Protein AF-A0A2N0QLG0-F1 (afdb_monomer_lite)

Secondary structure (DSSP, 8-state):
-HHHHHHHHT-HHHHHHHHHHHTTPPPPHHHHHHHHHHHHTSGGGTT----SS---SHHHHHHHHHHHHHTT------------HHHHHHHHHHEEE-TTT--EEE--

pLDDT: mean 93.27, std 3.87, range [67.25, 97.44]

Foldseek 3Di:
DLLVVCLVVVPPLSVQQCVQVVVVHDDDLVSVLVSVLVVCPDPVCPVHDDDDCPPPDPVRVVSVQVSQVVVVHDDPDDDDDDDDPVVVVQQVVQWDADPPPRDIDGPD

Organism: NCBI:txid588596

InterPro domains:
  IPR000850 Adenylate kinase/UMP-CMP kinase [MF_00235] (1-108)
  IPR000850 Adenylate kinase/UMP-CMP kinase [PTHR23359] (1-95)
  IPR000850 Adenylate kinase/UMP-CMP kinase [cd01428] (1-107)
  IPR027417 P-loop containing nucleoside triphosphate hydrolase [G3DSA:3.40.50.300] (1-108)
  IPR027417 P-loop containing nucleoside triphosphate hydrolase [SSF52540] (1-108)
  IPR033690 Adenylate kinase, conserved site [PS00113] (49-60)

Sequence (108 aa):
DMFRAAIKEGTELGLKAKSFMDQGALVPDEVTIGIVRERLSQQDCEKGFLLDGFPRTVPQAEALDKILSDMDRKIDHTINIQVDKEELVARLSGRRICKVCGASYHLV

Structure (mmCIF, N/CA/C/O backbone):
data_AF-A0A2N0QLG0-F1
#
_entry.id   AF-A0A2N0QLG0-F1
#
loop_
_atom_site.group_PDB
_atom_site.id
_atom_site.type_symbol
_atom_site.label_atom_id
_atom_site.label_alt_id
_atom_site.label_comp_id
_atom_site.label_asym_id
_atom_site.label_entity_id
_atom_site.label_seq_id
_atom_site.pdbx_PDB_ins_code
_atom_site.Cartn_x
_atom_site.Cartn_y
_atom_site.Cartn_z
_atom_site.occupancy
_atom_site.B_iso_or_equiv
_atom_site.auth_seq_id
_atom_site.auth_comp_id
_atom_site.auth_asym_id
_atom_site.auth_atom_id
_atom_site.pdbx_PDB_model_num
ATOM 1 N N . ASP A 1 1 ? -4.056 7.050 -6.089 1.00 77.62 1 ASP A N 1
ATOM 2 C CA . ASP A 1 1 ? -3.798 6.145 -4.951 1.00 77.62 1 ASP A CA 1
ATOM 3 C C . ASP A 1 1 ? -4.172 6.864 -3.655 1.00 77.62 1 ASP A C 1
ATOM 5 O O . ASP A 1 1 ? -4.482 8.054 -3.702 1.00 77.62 1 ASP A O 1
ATOM 9 N N . MET A 1 2 ? -4.194 6.139 -2.534 1.00 86.31 2 MET A N 1
ATOM 10 C CA . MET A 1 2 ? -4.579 6.673 -1.219 1.00 86.31 2 MET A CA 1
ATOM 11 C C . MET A 1 2 ? -3.699 7.844 -0.758 1.00 86.31 2 MET A C 1
ATOM 13 O O . MET A 1 2 ? -4.214 8.798 -0.186 1.00 86.31 2 MET A O 1
ATOM 17 N N . PHE A 1 3 ? -2.402 7.827 -1.085 1.00 86.31 3 PHE A N 1
ATOM 18 C CA . PHE A 1 3 ? -1.481 8.908 -0.737 1.00 86.31 3 PHE A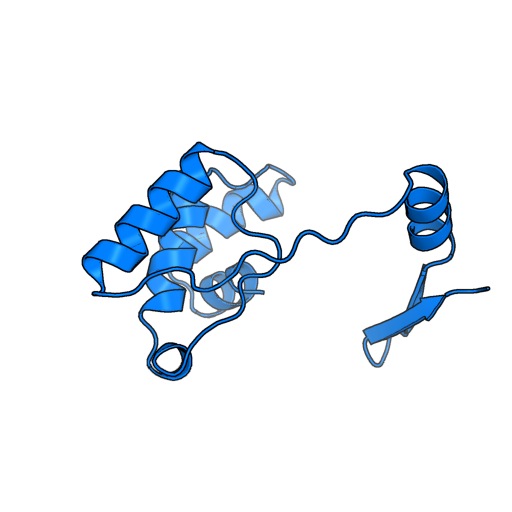 CA 1
ATOM 19 C C . PHE A 1 3 ? -1.869 10.203 -1.440 1.00 86.31 3 PHE A C 1
ATOM 21 O O . PHE A 1 3 ? -2.022 11.236 -0.799 1.00 86.31 3 PHE A O 1
ATOM 28 N N . ARG A 1 4 ? -2.099 10.158 -2.757 1.00 87.06 4 ARG A N 1
ATOM 29 C CA . ARG A 1 4 ? -2.515 11.345 -3.522 1.00 87.06 4 ARG A CA 1
ATOM 30 C C . ARG A 1 4 ? -3.859 11.905 -3.054 1.00 87.06 4 ARG A C 1
ATOM 32 O O . ARG A 1 4 ? -4.031 13.119 -3.098 1.00 87.06 4 ARG A O 1
ATOM 39 N N . ALA A 1 5 ? -4.790 11.050 -2.626 1.00 89.00 5 ALA A N 1
ATOM 40 C CA . ALA A 1 5 ? -6.065 11.488 -2.058 1.00 89.00 5 ALA A CA 1
ATOM 41 C C . ALA A 1 5 ? -5.857 12.216 -0.719 1.00 89.00 5 ALA A C 1
ATOM 43 O O . ALA A 1 5 ? -6.231 13.380 -0.615 1.00 89.00 5 ALA A O 1
ATOM 44 N N . ALA A 1 6 ? -5.140 11.600 0.228 1.00 89.88 6 ALA A N 1
ATOM 45 C CA . ALA A 1 6 ? -4.812 12.203 1.524 1.00 89.88 6 ALA A CA 1
ATOM 46 C C . ALA A 1 6 ? -4.046 13.534 1.381 1.00 89.88 6 ALA A C 1
ATOM 48 O O . ALA A 1 6 ? -4.328 14.508 2.077 1.00 89.88 6 ALA A O 1
ATOM 49 N N . ILE A 1 7 ? -3.114 13.613 0.422 1.00 91.31 7 ILE A N 1
ATOM 50 C CA . ILE A 1 7 ? -2.387 14.848 0.087 1.00 91.31 7 ILE A CA 1
ATOM 51 C C . ILE A 1 7 ? -3.335 15.93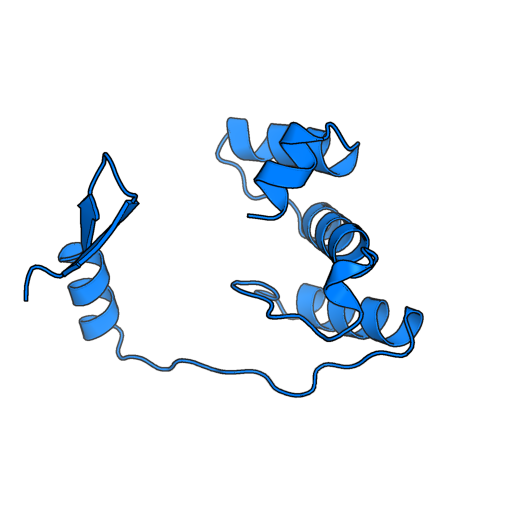1 -0.435 1.00 91.31 7 ILE A C 1
ATOM 53 O O . ILE A 1 7 ? -3.205 17.094 -0.059 1.00 91.31 7 ILE A O 1
ATOM 57 N N . LYS A 1 8 ? -4.269 15.569 -1.321 1.00 9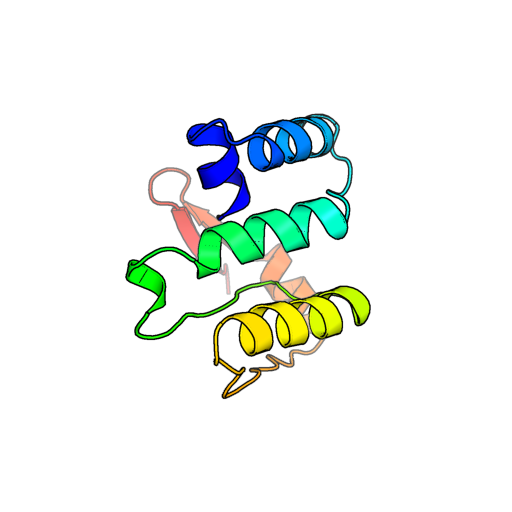1.44 8 LYS A N 1
ATOM 58 C CA . LYS A 1 8 ? -5.233 16.506 -1.911 1.00 91.44 8 LYS A CA 1
ATOM 59 C C . LYS A 1 8 ? -6.237 17.018 -0.875 1.00 91.44 8 LYS A C 1
ATOM 61 O O . LYS A 1 8 ? -6.627 18.178 -0.942 1.00 91.44 8 LYS A O 1
ATOM 66 N N . GLU A 1 9 ? -6.642 16.159 0.052 1.00 90.81 9 GLU A N 1
ATOM 67 C CA . GLU A 1 9 ? -7.536 16.486 1.169 1.00 90.81 9 GLU A CA 1
ATOM 68 C C . GLU A 1 9 ? -6.824 17.269 2.281 1.00 90.81 9 GLU A C 1
ATOM 70 O O . GLU A 1 9 ? -7.481 17.885 3.114 1.00 90.81 9 GLU A O 1
ATOM 75 N N . GLY A 1 10 ? -5.488 17.299 2.267 1.00 91.19 10 GLY A N 1
ATOM 76 C CA . GLY A 1 10 ? -4.688 18.053 3.227 1.00 91.19 10 GLY A CA 1
ATOM 77 C C . GLY A 1 10 ? -4.692 17.442 4.627 1.00 91.19 10 GLY A C 1
ATOM 78 O O . GLY A 1 10 ? -4.533 18.178 5.599 1.00 91.19 10 GLY A O 1
ATOM 79 N N . THR A 1 11 ? -4.875 16.121 4.745 1.00 92.25 11 THR A N 1
ATOM 80 C CA . THR A 1 11 ? -4.811 15.446 6.050 1.00 92.25 11 THR A CA 1
ATOM 81 C C . THR A 1 11 ? -3.401 15.541 6.628 1.00 92.25 11 THR A C 1
ATOM 83 O O . THR A 1 11 ? -2.419 15.645 5.888 1.00 92.25 11 THR A O 1
ATOM 86 N N . GLU A 1 12 ? -3.270 15.494 7.954 1.00 93.50 12 GLU A N 1
ATOM 87 C CA . GLU A 1 12 ? -1.966 15.590 8.622 1.00 93.50 12 GLU A CA 1
ATOM 88 C C . GLU A 1 12 ? -0.993 14.510 8.118 1.00 93.50 12 GLU A C 1
ATOM 90 O O . GLU A 1 12 ? 0.148 14.802 7.743 1.00 93.50 12 GLU A O 1
ATOM 95 N N . LEU A 1 13 ? -1.477 13.269 8.003 1.00 93.44 13 LEU A N 1
ATOM 96 C CA . LEU A 1 13 ? -0.710 12.157 7.445 1.00 93.44 13 LEU A CA 1
ATOM 97 C C . LEU A 1 13 ? -0.412 12.339 5.954 1.00 93.44 13 LEU A C 1
ATOM 99 O O . LEU A 1 13 ? 0.695 12.025 5.515 1.00 93.44 13 LEU A O 1
ATOM 103 N N . GLY A 1 14 ? -1.354 12.886 5.182 1.00 93.44 14 GLY A N 1
ATOM 104 C CA . GLY A 1 14 ? -1.152 13.228 3.777 1.00 93.44 14 GLY A CA 1
ATOM 105 C C . GLY A 1 14 ? -0.027 14.246 3.591 1.00 93.44 14 GLY A C 1
ATOM 106 O O . GLY A 1 14 ? 0.880 14.029 2.788 1.00 93.44 14 GLY A O 1
ATOM 107 N N . LEU A 1 15 ? -0.022 15.324 4.375 1.00 94.31 15 LEU A N 1
ATOM 108 C CA . LEU A 1 15 ? 1.033 16.342 4.352 1.00 94.31 15 LEU A CA 1
ATOM 109 C C . LEU A 1 15 ? 2.388 15.771 4.784 1.00 94.31 15 LEU A C 1
ATOM 111 O O . LEU A 1 15 ? 3.406 16.052 4.143 1.00 94.31 15 LEU A O 1
ATOM 115 N N . LYS A 1 16 ? 2.410 14.915 5.814 1.00 94.31 16 LYS A N 1
ATOM 116 C CA . LYS A 1 16 ? 3.628 14.213 6.238 1.00 94.31 16 LYS A CA 1
ATOM 117 C C . LYS A 1 16 ? 4.155 13.323 5.112 1.00 94.31 16 LYS A C 1
ATOM 119 O O . LYS A 1 16 ? 5.325 13.436 4.756 1.00 94.31 16 LYS A O 1
ATOM 124 N N . ALA A 1 17 ? 3.304 12.511 4.486 1.00 93.06 17 ALA A N 1
ATOM 125 C CA . ALA A 1 17 ? 3.686 11.663 3.357 1.00 93.06 17 ALA A CA 1
ATOM 126 C C . ALA A 1 17 ? 4.206 12.473 2.162 1.00 93.06 17 ALA A C 1
ATOM 128 O O . ALA A 1 17 ? 5.233 12.111 1.585 1.00 93.06 17 ALA A O 1
ATOM 129 N N . LYS A 1 18 ? 3.557 13.601 1.836 1.00 93.56 18 LYS A N 1
ATOM 130 C CA . LYS A 1 18 ? 3.997 14.517 0.774 1.00 93.56 18 LYS A CA 1
ATOM 131 C C . LYS A 1 18 ? 5.454 14.932 0.957 1.00 93.56 18 LYS A C 1
ATOM 133 O O . LYS A 1 18 ? 6.216 14.895 -0.001 1.00 93.56 18 LYS A O 1
ATOM 138 N N . SER A 1 19 ? 5.849 15.270 2.187 1.00 94.25 19 SER A N 1
ATOM 139 C CA . SER A 1 19 ? 7.209 15.739 2.467 1.00 94.25 19 SER A CA 1
ATOM 140 C C . SER A 1 19 ? 8.286 14.709 2.104 1.00 94.25 19 SER A C 1
ATOM 142 O O . SER A 1 19 ? 9.321 15.096 1.567 1.00 94.25 19 SER A O 1
ATOM 144 N N . PHE A 1 20 ? 8.034 13.412 2.317 1.00 92.88 20 PHE A N 1
ATOM 145 C CA . PHE A 1 20 ? 8.942 12.334 1.910 1.00 92.88 20 PHE A CA 1
ATOM 146 C C . PHE A 1 20 ? 8.902 12.099 0.397 1.00 92.88 20 PHE A C 1
ATOM 148 O O . PHE A 1 20 ? 9.949 11.973 -0.237 1.00 92.88 20 PHE A O 1
ATOM 155 N N . MET A 1 21 ? 7.702 12.084 -0.191 1.00 89.62 21 MET A N 1
ATOM 156 C CA . MET A 1 21 ? 7.515 11.834 -1.623 1.00 89.62 21 MET A CA 1
ATOM 157 C C . MET A 1 21 ? 8.176 12.905 -2.496 1.00 89.62 21 MET A C 1
ATOM 159 O O . MET A 1 21 ? 8.844 12.561 -3.470 1.00 89.62 21 MET A O 1
ATOM 163 N N . ASP A 1 22 ? 8.041 14.180 -2.129 1.00 91.81 22 ASP A N 1
ATOM 164 C CA . ASP A 1 22 ? 8.635 15.306 -2.861 1.00 91.81 22 ASP A CA 1
ATOM 165 C C . ASP A 1 22 ? 10.177 15.253 -2.839 1.00 91.81 22 ASP A C 1
ATOM 167 O O . ASP A 1 22 ? 10.832 15.741 -3.757 1.00 91.81 22 ASP A O 1
ATOM 171 N N . GLN A 1 23 ? 10.763 14.608 -1.823 1.00 93.88 23 GLN A N 1
ATOM 172 C CA . GLN A 1 23 ? 12.208 14.379 -1.691 1.00 93.88 23 GLN A CA 1
ATOM 173 C C . GLN A 1 23 ? 12.683 13.083 -2.373 1.00 93.88 23 GLN A C 1
ATOM 175 O O . GLN A 1 23 ? 13.870 12.763 -2.329 1.00 93.88 23 GLN A O 1
ATOM 180 N N . GLY A 1 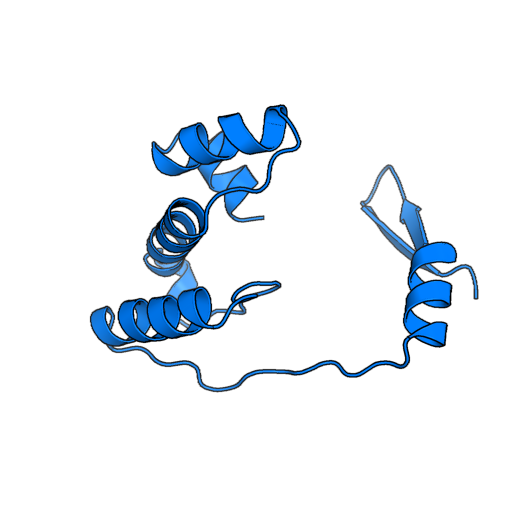24 ? 11.776 12.304 -2.973 1.00 89.00 24 GLY A N 1
ATOM 181 C CA . GLY A 1 24 ? 12.083 10.973 -3.505 1.00 89.00 24 GLY A CA 1
ATOM 182 C C . GLY A 1 24 ? 12.423 9.938 -2.424 1.00 89.00 24 GLY A C 1
ATOM 183 O O . GLY A 1 24 ? 12.965 8.879 -2.741 1.00 89.00 24 GLY A O 1
ATOM 184 N N . ALA A 1 25 ? 12.121 10.233 -1.158 1.00 89.44 25 ALA A N 1
ATOM 185 C CA . ALA A 1 25 ? 12.332 9.333 -0.036 1.00 89.44 25 ALA A CA 1
ATOM 186 C C . ALA A 1 25 ? 11.168 8.341 0.103 1.00 89.44 25 ALA A C 1
ATOM 188 O O . ALA A 1 25 ? 10.035 8.596 -0.313 1.00 89.44 25 ALA A O 1
ATOM 189 N N . LEU A 1 26 ? 11.447 7.197 0.728 1.00 84.62 26 LEU A N 1
ATOM 190 C CA . LEU A 1 26 ? 10.408 6.241 1.091 1.00 84.62 26 LEU A CA 1
ATOM 191 C C . LEU A 1 26 ? 9.558 6.811 2.227 1.00 84.62 26 LEU A C 1
ATOM 193 O O . LEU A 1 26 ? 10.085 7.321 3.216 1.00 84.62 26 LEU A O 1
ATOM 197 N N . VAL A 1 27 ? 8.238 6.701 2.086 1.00 90.44 27 VAL A N 1
ATOM 198 C CA . VAL A 1 27 ? 7.312 7.067 3.158 1.00 90.44 27 VAL A CA 1
ATOM 199 C C . VAL A 1 27 ? 7.438 6.028 4.281 1.00 90.44 27 VAL A C 1
ATOM 201 O O . VAL A 1 27 ? 7.343 4.834 3.988 1.00 90.44 27 VAL A O 1
ATOM 204 N N . PRO A 1 28 ? 7.643 6.439 5.546 1.00 91.31 28 PRO A N 1
ATOM 205 C CA . PRO A 1 28 ? 7.762 5.501 6.658 1.00 91.31 28 PRO A CA 1
ATOM 206 C C . PRO A 1 28 ? 6.522 4.616 6.837 1.00 91.31 28 PRO A C 1
ATOM 208 O O . PRO A 1 28 ? 5.392 5.037 6.561 1.00 91.31 28 PRO A O 1
ATOM 211 N N . ASP A 1 29 ? 6.731 3.412 7.372 1.00 90.62 29 ASP A N 1
ATOM 212 C CA . ASP A 1 29 ? 5.662 2.438 7.626 1.00 90.62 29 ASP A CA 1
ATOM 213 C C . ASP A 1 29 ? 4.557 3.022 8.512 1.00 90.62 29 ASP A C 1
ATOM 215 O O . ASP A 1 29 ? 3.385 2.889 8.180 1.00 90.62 29 ASP A O 1
ATOM 219 N N . GLU A 1 30 ? 4.911 3.746 9.578 1.00 90.50 30 GLU A N 1
ATOM 220 C CA . GLU A 1 30 ? 3.945 4.395 10.480 1.00 90.50 30 GLU A CA 1
ATOM 221 C C . GLU A 1 30 ? 2.968 5.331 9.749 1.00 90.50 30 GLU A C 1
ATOM 223 O O . GLU A 1 30 ? 1.764 5.308 10.008 1.00 90.50 30 GLU A O 1
ATOM 228 N N . VAL A 1 31 ? 3.470 6.120 8.795 1.00 92.50 31 VAL A N 1
ATOM 229 C CA . VAL A 1 31 ? 2.658 7.061 8.015 1.00 92.50 31 VAL A CA 1
ATOM 230 C C . VAL A 1 31 ? 1.765 6.288 7.052 1.00 92.50 31 VAL A C 1
ATOM 232 O O . VAL A 1 31 ? 0.579 6.584 6.932 1.00 92.50 31 VAL A O 1
ATOM 235 N N . THR A 1 32 ? 2.317 5.261 6.404 1.00 92.62 32 THR A N 1
ATOM 236 C CA . THR A 1 32 ? 1.576 4.391 5.483 1.00 92.62 32 THR A CA 1
ATOM 237 C C . THR A 1 32 ? 0.431 3.668 6.195 1.00 92.62 32 THR A C 1
ATOM 239 O O . THR A 1 32 ? -0.703 3.700 5.725 1.00 92.62 32 THR A O 1
ATOM 242 N N . ILE A 1 33 ? 0.703 3.068 7.357 1.00 94.25 33 ILE A N 1
ATOM 243 C CA . ILE A 1 33 ? -0.278 2.363 8.193 1.00 94.25 33 ILE A CA 1
ATOM 244 C C . ILE A 1 33 ? -1.395 3.317 8.634 1.00 94.25 33 ILE A C 1
ATOM 246 O O . ILE A 1 33 ? -2.571 2.955 8.574 1.00 94.25 33 ILE A O 1
ATOM 250 N N . GLY A 1 34 ? -1.048 4.543 9.036 1.00 94.00 34 GLY A N 1
ATOM 251 C CA . GLY A 1 34 ? -2.030 5.563 9.403 1.00 94.00 34 GLY A CA 1
ATOM 252 C C . GLY A 1 34 ? -2.968 5.922 8.246 1.00 94.00 34 GLY A C 1
ATOM 253 O O . GLY A 1 34 ? -4.186 5.893 8.416 1.00 94.00 34 GLY A O 1
ATOM 254 N N . ILE A 1 35 ? -2.419 6.166 7.050 1.00 94.00 35 ILE A N 1
ATOM 255 C CA . ILE A 1 35 ? -3.212 6.480 5.847 1.00 94.00 35 ILE A CA 1
ATOM 256 C C . ILE A 1 35 ? -4.137 5.312 5.482 1.00 94.00 35 ILE A C 1
ATOM 258 O O . ILE A 1 35 ? -5.293 5.524 5.116 1.00 94.00 35 ILE A O 1
ATOM 262 N N . VAL A 1 36 ? -3.661 4.069 5.608 1.00 94.62 36 VAL A N 1
ATOM 263 C CA . VAL A 1 36 ? -4.487 2.875 5.377 1.00 94.62 36 VAL A CA 1
ATOM 264 C C . VAL A 1 36 ? -5.638 2.801 6.384 1.00 94.62 36 VAL A C 1
ATOM 266 O O . VAL A 1 36 ? -6.773 2.563 5.974 1.00 94.62 36 VAL A O 1
ATOM 269 N N . ARG A 1 37 ? -5.389 3.051 7.678 1.00 94.69 37 ARG A N 1
ATOM 270 C CA . ARG A 1 37 ? -6.442 3.076 8.711 1.00 94.69 37 ARG A CA 1
ATOM 271 C C . ARG A 1 37 ? -7.512 4.124 8.394 1.00 94.69 37 ARG A C 1
ATOM 273 O O . ARG A 1 37 ? -8.697 3.795 8.425 1.00 94.69 37 ARG A O 1
ATOM 280 N N . GLU A 1 38 ? -7.115 5.353 8.060 1.00 93.12 38 GLU A N 1
ATOM 281 C CA . GLU A 1 38 ? -8.050 6.416 7.654 1.00 93.12 38 GLU A CA 1
ATOM 282 C C . GLU A 1 38 ? -8.874 5.992 6.436 1.00 93.12 38 GLU A C 1
ATOM 284 O O . GLU A 1 38 ? -10.099 6.115 6.431 1.00 93.12 38 GLU A O 1
ATOM 289 N N . ARG A 1 39 ? -8.217 5.417 5.423 1.00 94.00 39 ARG A N 1
ATOM 290 C CA . ARG A 1 39 ? -8.881 4.988 4.192 1.00 94.00 39 ARG A CA 1
ATOM 291 C C . ARG A 1 39 ? -9.904 3.880 4.428 1.00 94.00 39 ARG A C 1
ATOM 293 O O . ARG A 1 39 ? -10.990 3.949 3.856 1.00 94.00 39 ARG A O 1
ATOM 300 N N . LEU A 1 40 ? -9.563 2.879 5.241 1.00 94.50 40 LEU A N 1
ATOM 301 C CA . LEU A 1 40 ? -10.433 1.741 5.564 1.00 94.50 40 LEU A CA 1
ATOM 302 C C . LEU A 1 40 ? -11.626 2.119 6.452 1.00 94.50 40 LEU A C 1
ATOM 304 O O . LEU A 1 40 ? -12.595 1.363 6.507 1.00 94.50 40 LEU A O 1
ATOM 308 N N . SER A 1 41 ? -11.565 3.280 7.110 1.00 92.94 41 SER A N 1
ATOM 309 C CA . SER A 1 41 ? -12.640 3.810 7.960 1.00 92.94 41 SER A CA 1
ATOM 310 C C . SER A 1 41 ? -13.737 4.537 7.168 1.00 92.94 41 SER A C 1
ATOM 312 O O . SER A 1 41 ? -14.733 4.964 7.748 1.00 92.94 41 SER A O 1
ATOM 314 N N . GLN A 1 42 ? -13.564 4.724 5.856 1.00 92.94 42 GLN A N 1
ATOM 315 C CA . GLN A 1 42 ? -14.554 5.388 5.007 1.00 92.94 42 GLN A CA 1
ATOM 316 C C . GLN A 1 42 ? -15.725 4.449 4.672 1.00 92.94 42 GLN A C 1
ATOM 318 O O . GLN A 1 42 ? -15.544 3.242 4.505 1.00 92.94 42 GLN A O 1
ATOM 323 N N . GLN A 1 43 ? -16.928 5.018 4.524 1.00 94.06 43 GLN A N 1
ATOM 324 C CA . GLN A 1 43 ? -18.174 4.265 4.292 1.00 94.06 43 GLN A CA 1
ATOM 325 C C . GLN A 1 43 ? -18.135 3.382 3.037 1.00 94.06 43 GLN A C 1
ATOM 327 O O . GLN A 1 43 ? -18.739 2.313 2.994 1.00 94.06 43 GLN A O 1
ATOM 332 N N . ASP A 1 44 ? -17.410 3.793 1.996 1.00 94.12 44 ASP A N 1
ATOM 333 C CA . ASP A 1 44 ? -17.307 3.018 0.759 1.00 94.12 44 ASP A CA 1
ATOM 334 C C . ASP A 1 44 ? -16.521 1.705 0.933 1.00 94.12 44 ASP A C 1
ATOM 336 O O . ASP A 1 44 ? -16.662 0.795 0.116 1.00 94.12 44 ASP A O 1
ATOM 340 N N . CYS A 1 45 ? -15.756 1.565 2.020 1.00 95.31 45 CYS A N 1
ATOM 341 C CA . CYS A 1 45 ? -15.068 0.333 2.384 1.00 95.31 45 CYS A CA 1
ATOM 342 C C . CYS A 1 45 ? -15.927 -0.641 3.200 1.00 95.31 45 CYS A C 1
ATOM 344 O O . CYS A 1 45 ? -15.445 -1.736 3.481 1.00 95.31 45 CYS A O 1
ATOM 346 N N . GLU A 1 46 ? -17.161 -0.313 3.593 1.00 92.31 46 GLU A N 1
ATOM 347 C CA . GLU A 1 46 ? -17.996 -1.193 4.435 1.00 92.31 46 GLU A CA 1
ATOM 348 C C . GLU A 1 46 ? -18.294 -2.541 3.769 1.00 92.31 46 GLU A C 1
ATOM 350 O O . GLU A 1 46 ? -18.236 -3.587 4.409 1.00 92.31 46 GLU A O 1
ATOM 355 N N . LYS A 1 47 ? -18.550 -2.534 2.455 1.00 93.88 47 LYS A N 1
ATOM 356 C CA . LYS A 1 47 ? -18.869 -3.752 1.688 1.00 93.88 47 LYS A CA 1
ATOM 357 C C . LYS A 1 47 ? -17.649 -4.616 1.365 1.00 93.88 47 LYS A C 1
ATOM 359 O O . LYS A 1 47 ? -17.809 -5.714 0.843 1.00 93.88 47 LYS A O 1
ATOM 364 N N . GLY A 1 48 ? -16.447 -4.111 1.627 1.00 94.81 48 GLY A N 1
ATOM 365 C CA . GLY A 1 48 ? -15.189 -4.761 1.282 1.00 94.81 48 GLY A CA 1
ATOM 366 C C . GLY A 1 48 ? -14.184 -3.787 0.681 1.00 94.81 48 GLY A C 1
ATOM 367 O O . GLY A 1 48 ? -14.471 -2.611 0.459 1.00 94.81 48 GLY A O 1
ATOM 368 N N . PHE A 1 49 ? -12.981 -4.286 0.432 1.00 95.50 49 PHE A N 1
ATOM 369 C CA . PHE A 1 49 ? -11.892 -3.528 -0.171 1.00 95.50 49 PHE A CA 1
ATOM 370 C C . PHE A 1 49 ? -10.946 -4.469 -0.920 1.00 95.50 49 PHE A C 1
ATOM 372 O O . PHE A 1 49 ? -10.909 -5.671 -0.663 1.00 95.50 49 PHE A O 1
ATOM 379 N N . LEU A 1 50 ? -10.145 -3.898 -1.818 1.00 95.31 50 LEU A N 1
ATOM 380 C CA . LEU A 1 50 ? -8.988 -4.555 -2.414 1.00 95.31 50 LEU A CA 1
ATOM 381 C C . LEU A 1 50 ? -7.761 -3.695 -2.121 1.00 95.31 50 LEU A C 1
ATOM 383 O O . LEU A 1 50 ? -7.687 -2.545 -2.557 1.00 95.31 50 LEU A O 1
ATOM 387 N N . LEU A 1 51 ? -6.815 -4.249 -1.368 1.00 94.50 51 LEU A N 1
ATOM 388 C CA . LEU A 1 51 ? -5.538 -3.597 -1.113 1.00 94.50 51 LEU A CA 1
ATOM 389 C C . LEU A 1 51 ? -4.564 -3.970 -2.231 1.00 94.50 51 LEU A C 1
ATOM 391 O O . LEU A 1 51 ? -4.241 -5.139 -2.420 1.00 94.50 51 LEU A O 1
ATOM 395 N N . ASP A 1 52 ? -4.112 -2.963 -2.975 1.00 92.25 52 ASP A N 1
ATOM 396 C CA . ASP A 1 52 ? -3.109 -3.110 -4.029 1.00 92.25 52 ASP A CA 1
ATOM 397 C C . ASP A 1 52 ? -1.786 -2.488 -3.568 1.00 92.25 52 ASP A C 1
ATOM 399 O O . ASP A 1 52 ? -1.692 -1.287 -3.300 1.00 92.25 52 ASP A O 1
ATOM 403 N N . GLY A 1 53 ? -0.759 -3.327 -3.442 1.00 88.50 53 GLY A N 1
ATOM 404 C CA . GLY A 1 53 ? 0.584 -2.901 -3.062 1.00 88.50 53 GLY A CA 1
ATOM 405 C C . GLY A 1 53 ? 0.784 -2.601 -1.573 1.00 88.50 53 GLY A C 1
ATOM 406 O O . GLY A 1 53 ? 1.803 -1.991 -1.245 1.00 88.50 53 GLY A O 1
ATOM 407 N N . PHE A 1 54 ? -0.132 -3.021 -0.696 1.00 93.00 54 PHE A N 1
ATOM 408 C CA . PHE A 1 54 ? 0.009 -3.025 0.765 1.00 93.00 54 PHE A CA 1
ATOM 409 C C . PHE A 1 54 ? -0.657 -4.293 1.334 1.00 93.00 54 PHE A C 1
ATOM 411 O O . PHE A 1 54 ? -1.757 -4.618 0.889 1.00 93.00 54 PHE A O 1
ATOM 418 N N . PRO A 1 55 ? -0.056 -4.991 2.313 1.00 94.94 55 PRO A N 1
ATOM 419 C CA . PRO A 1 55 ? 1.250 -4.736 2.930 1.00 94.94 55 PRO A CA 1
ATOM 420 C C . PRO A 1 55 ? 2.433 -5.175 2.041 1.00 94.94 55 PRO A C 1
ATOM 422 O O . PRO A 1 55 ? 2.279 -5.981 1.126 1.00 94.94 55 PRO A O 1
ATOM 425 N N . ARG A 1 56 ? 3.631 -4.635 2.309 1.00 92.19 56 ARG A N 1
ATOM 426 C CA . ARG A 1 56 ? 4.914 -4.996 1.660 1.00 92.19 56 ARG A CA 1
ATOM 427 C C . ARG A 1 56 ? 5.968 -5.539 2.626 1.00 92.19 56 ARG A C 1
ATOM 429 O O . ARG A 1 56 ? 6.982 -6.068 2.180 1.00 92.19 56 ARG A O 1
ATOM 436 N N . THR A 1 57 ? 5.754 -5.385 3.928 1.00 91.06 57 THR A N 1
ATOM 437 C CA . THR A 1 57 ? 6.646 -5.863 4.991 1.00 91.06 57 THR A CA 1
ATOM 438 C C . THR A 1 57 ? 5.832 -6.645 6.021 1.00 91.06 57 THR A C 1
ATOM 440 O O . THR A 1 57 ? 4.620 -6.455 6.132 1.00 91.06 57 THR A O 1
ATOM 443 N N . VAL A 1 58 ? 6.485 -7.526 6.786 1.00 94.31 58 VAL A N 1
ATOM 444 C CA . VAL A 1 58 ? 5.822 -8.266 7.875 1.00 94.31 58 VAL A CA 1
ATOM 445 C C . VAL A 1 58 ? 5.217 -7.314 8.922 1.00 94.31 58 VAL A C 1
ATOM 447 O O . VAL A 1 58 ? 4.036 -7.479 9.220 1.00 94.31 58 VAL A O 1
ATOM 450 N N . PRO A 1 59 ? 5.914 -6.253 9.389 1.00 93.88 59 PRO A N 1
ATOM 451 C CA . PRO A 1 59 ? 5.315 -5.287 10.316 1.00 93.88 59 PRO A CA 1
ATOM 452 C C . PRO A 1 59 ? 4.066 -4.583 9.769 1.00 93.88 59 PRO A C 1
ATOM 454 O O . PRO A 1 59 ? 3.124 -4.323 10.514 1.00 93.88 59 PRO A O 1
ATOM 457 N N . GLN A 1 60 ? 4.018 -4.288 8.464 1.00 94.75 60 GLN A N 1
ATOM 458 C CA . GLN A 1 60 ? 2.815 -3.726 7.844 1.00 94.75 60 GLN A CA 1
ATOM 459 C C . GLN A 1 60 ? 1.647 -4.720 7.852 1.00 94.75 60 GLN A C 1
ATOM 461 O O . GLN A 1 60 ? 0.507 -4.303 8.043 1.00 94.75 60 GLN A O 1
ATOM 466 N N . ALA A 1 61 ? 1.917 -6.013 7.651 1.00 95.75 61 ALA A N 1
ATOM 467 C CA . ALA A 1 61 ? 0.894 -7.054 7.707 1.00 95.75 61 ALA A CA 1
ATOM 468 C C . ALA A 1 61 ? 0.336 -7.216 9.130 1.00 95.75 61 ALA A C 1
ATOM 470 O O . ALA A 1 61 ? -0.875 -7.171 9.314 1.00 95.75 61 ALA A O 1
ATOM 471 N N . GLU A 1 62 ? 1.205 -7.277 10.142 1.00 96.19 62 GLU A N 1
ATOM 472 C CA . GLU A 1 62 ? 0.796 -7.324 11.555 1.00 96.19 62 GLU A CA 1
ATOM 473 C C . GLU A 1 62 ? -0.035 -6.091 11.952 1.00 96.19 62 GLU A C 1
ATOM 475 O O . GLU A 1 62 ? -1.038 -6.189 12.664 1.00 96.19 62 GLU A O 1
ATOM 480 N N . ALA A 1 63 ? 0.351 -4.909 11.463 1.00 96.25 63 ALA A N 1
ATOM 481 C CA . ALA A 1 63 ? -0.400 -3.681 11.693 1.00 96.25 63 ALA A CA 1
ATOM 482 C C . ALA A 1 63 ? -1.767 -3.685 10.993 1.00 96.25 63 ALA A C 1
ATOM 484 O O . ALA A 1 63 ? -2.744 -3.205 11.573 1.00 96.25 63 ALA A O 1
ATOM 485 N N . LEU A 1 64 ? -1.850 -4.222 9.771 1.00 96.50 64 LEU A N 1
ATOM 486 C CA . LEU A 1 64 ? -3.108 -4.382 9.044 1.00 96.50 64 LEU A CA 1
ATOM 487 C C . LEU A 1 64 ? -4.063 -5.311 9.795 1.00 96.50 64 LEU A C 1
ATOM 489 O O . LEU A 1 64 ? -5.221 -4.945 9.988 1.00 96.50 64 LEU A O 1
ATOM 493 N N . ASP A 1 65 ? -3.576 -6.456 10.272 1.00 96.38 65 ASP A N 1
ATOM 494 C CA . ASP A 1 65 ? -4.380 -7.401 11.052 1.00 96.38 65 ASP A CA 1
ATOM 495 C C . ASP A 1 65 ? -4.949 -6.737 12.308 1.00 96.38 65 ASP A C 1
ATOM 497 O O . ASP A 1 65 ? -6.140 -6.862 12.598 1.00 96.38 65 ASP A O 1
ATOM 501 N N . LYS A 1 66 ? -4.133 -5.944 13.012 1.00 96.94 66 LYS A N 1
ATOM 502 C CA . LYS A 1 66 ? -4.594 -5.177 14.174 1.00 96.94 66 LYS A CA 1
ATOM 503 C C . LYS A 1 66 ? -5.658 -4.140 13.805 1.00 96.94 66 LYS A C 1
ATOM 505 O O . LYS A 1 66 ? -6.669 -4.048 14.491 1.00 96.94 66 LYS A O 1
ATOM 510 N N . ILE A 1 67 ? -5.452 -3.371 12.732 1.00 95.94 67 ILE A N 1
ATOM 511 C CA . ILE A 1 67 ? -6.435 -2.381 12.253 1.00 95.94 67 ILE A CA 1
ATOM 512 C C . ILE A 1 67 ? -7.772 -3.052 11.952 1.00 95.94 67 ILE A C 1
ATOM 514 O O . ILE A 1 67 ? -8.813 -2.548 12.360 1.00 95.94 67 ILE A O 1
ATOM 518 N N . LEU A 1 68 ? -7.745 -4.172 11.234 1.00 96.38 68 LEU A N 1
ATOM 519 C CA . LEU A 1 68 ? -8.961 -4.876 10.851 1.00 96.38 68 LEU A CA 1
ATOM 520 C C . LEU A 1 68 ? -9.649 -5.489 12.069 1.00 96.38 68 LEU A C 1
ATOM 522 O O . LEU A 1 68 ? -10.861 -5.348 12.193 1.00 96.38 68 LEU A O 1
ATOM 526 N N . SER A 1 69 ? -8.892 -6.057 13.010 1.00 96.38 69 SER A N 1
ATOM 527 C CA . SER A 1 69 ? -9.448 -6.567 14.265 1.00 96.38 69 SER A CA 1
ATOM 528 C C . SER A 1 69 ? -10.109 -5.469 15.106 1.00 96.38 69 SER A C 1
ATOM 530 O O . SER A 1 69 ? -11.175 -5.716 15.661 1.00 96.38 69 SER A O 1
ATOM 532 N N . ASP A 1 70 ? -9.529 -4.262 15.178 1.00 95.88 70 ASP A N 1
ATOM 533 C CA . ASP A 1 70 ? -10.138 -3.103 15.860 1.00 95.88 70 ASP A CA 1
ATOM 534 C C . ASP A 1 70 ? -11.484 -2.699 15.217 1.00 95.88 70 ASP A C 1
ATOM 536 O O . ASP A 1 70 ? -12.328 -2.078 15.861 1.00 95.88 70 ASP A O 1
ATOM 540 N N . MET A 1 71 ? -11.675 -3.033 13.937 1.00 94.38 71 MET A N 1
ATOM 541 C CA . MET A 1 71 ? -12.868 -2.727 13.142 1.00 94.38 71 MET A CA 1
ATOM 542 C C . MET A 1 71 ? -13.857 -3.901 13.046 1.00 94.38 71 MET A C 1
ATOM 544 O O . MET A 1 71 ? -14.837 -3.781 12.316 1.00 94.38 71 MET A O 1
ATOM 548 N N . ASP A 1 72 ? -13.609 -5.019 13.739 1.00 95.38 72 ASP A N 1
ATOM 549 C CA . ASP A 1 72 ? -14.354 -6.285 13.601 1.00 95.38 72 ASP A CA 1
ATOM 550 C C . ASP A 1 72 ? -14.367 -6.828 12.155 1.00 95.38 72 ASP A C 1
ATOM 552 O O . ASP A 1 72 ? -15.370 -7.283 11.604 1.00 95.38 72 ASP A O 1
ATOM 556 N N . ARG A 1 73 ? -13.211 -6.729 11.492 1.00 95.31 73 ARG A N 1
ATOM 557 C CA . ARG A 1 73 ? -12.973 -7.148 10.106 1.00 95.31 73 ARG A CA 1
ATOM 558 C C . ARG A 1 73 ? -11.762 -8.070 10.029 1.00 95.31 73 ARG A C 1
ATOM 560 O O . ARG A 1 73 ? -10.936 -8.133 10.935 1.00 95.31 73 ARG A O 1
ATOM 567 N N . LYS A 1 74 ? -11.621 -8.767 8.902 1.00 95.25 74 LYS A N 1
ATOM 568 C CA . LYS A 1 74 ? -10.471 -9.630 8.602 1.00 95.25 74 LYS A CA 1
ATOM 569 C C . LYS A 1 74 ? -10.143 -9.607 7.114 1.00 95.25 74 LYS A C 1
ATOM 571 O O . LYS A 1 74 ? -10.966 -9.182 6.307 1.00 95.25 74 LYS A O 1
ATOM 576 N N . ILE A 1 75 ? -8.954 -10.087 6.762 1.00 96.31 75 ILE A N 1
ATOM 577 C CA . ILE A 1 75 ? -8.622 -10.424 5.378 1.00 96.31 75 ILE A CA 1
ATOM 578 C C . ILE A 1 75 ? -9.246 -11.775 5.038 1.00 96.31 75 ILE A C 1
ATOM 580 O O . ILE A 1 75 ? -9.017 -12.763 5.735 1.00 96.31 75 ILE A O 1
ATOM 584 N N . ASP A 1 76 ? -10.012 -11.822 3.951 1.00 96.38 76 ASP A N 1
ATOM 585 C CA . ASP A 1 76 ? -10.569 -13.076 3.442 1.00 96.38 76 ASP A CA 1
ATOM 586 C C . ASP A 1 76 ? -9.537 -13.845 2.613 1.00 96.38 76 ASP A C 1
ATOM 588 O O . ASP A 1 76 ? -9.350 -15.050 2.793 1.00 96.38 76 ASP A O 1
ATOM 592 N N . HIS A 1 77 ? -8.833 -13.144 1.719 1.00 96.31 77 HIS A N 1
ATOM 593 C CA . HIS A 1 77 ? -7.884 -13.743 0.786 1.00 96.31 77 HIS A CA 1
ATOM 594 C C . HIS A 1 77 ? -6.692 -12.830 0.500 1.00 96.31 77 HIS A C 1
ATOM 596 O O . HIS A 1 77 ? -6.832 -11.612 0.394 1.00 96.31 77 HIS A O 1
ATOM 602 N N . THR A 1 78 ? -5.539 -13.456 0.261 1.00 95.50 78 THR A N 1
ATOM 603 C CA . THR A 1 78 ? -4.331 -12.802 -0.249 1.00 95.50 78 THR A CA 1
ATOM 604 C C . THR A 1 78 ? -3.981 -13.411 -1.598 1.00 95.50 78 THR A C 1
ATOM 606 O O . THR A 1 78 ? -3.723 -14.611 -1.696 1.00 95.50 78 THR A O 1
ATOM 609 N N . ILE A 1 79 ? -3.974 -12.590 -2.648 1.00 96.19 79 ILE A N 1
ATOM 610 C CA . ILE A 1 79 ? -3.665 -13.038 -4.009 1.00 96.19 79 ILE A CA 1
ATOM 611 C C . ILE A 1 79 ? -2.180 -12.802 -4.273 1.00 96.19 79 ILE A C 1
ATOM 613 O O . ILE A 1 79 ? -1.737 -11.661 -4.385 1.00 96.19 79 ILE A O 1
ATOM 617 N N . ASN A 1 80 ? -1.417 -13.887 -4.401 1.00 94.31 80 ASN A N 1
ATOM 618 C CA . ASN A 1 80 ? -0.022 -13.824 -4.820 1.00 94.31 80 ASN A CA 1
ATOM 619 C C . ASN A 1 80 ? 0.084 -14.054 -6.333 1.00 94.31 80 ASN A C 1
ATOM 621 O O . ASN A 1 80 ? -0.155 -15.162 -6.814 1.00 94.31 80 ASN A O 1
ATOM 625 N N . ILE A 1 81 ? 0.444 -13.011 -7.081 1.00 94.81 81 ILE A N 1
ATOM 626 C CA . ILE A 1 81 ? 0.673 -13.103 -8.526 1.00 94.81 81 ILE A CA 1
ATOM 627 C C . ILE A 1 81 ? 2.142 -13.460 -8.753 1.00 94.81 81 ILE A C 1
ATOM 629 O O . ILE A 1 81 ? 3.016 -12.593 -8.726 1.00 94.81 81 ILE A O 1
ATOM 633 N N . GLN A 1 82 ? 2.406 -14.744 -8.977 1.00 95.44 82 GLN A N 1
ATOM 634 C CA . GLN A 1 82 ? 3.751 -15.241 -9.238 1.00 95.44 82 GLN A CA 1
ATOM 635 C C . GLN A 1 82 ? 4.066 -15.197 -10.735 1.00 95.44 82 GLN A C 1
ATOM 637 O O . GLN A 1 82 ? 3.308 -15.710 -11.556 1.00 95.44 82 GLN A O 1
ATOM 642 N N . VAL A 1 83 ? 5.192 -14.573 -11.079 1.00 95.81 83 VAL A N 1
ATOM 643 C CA . VAL A 1 83 ? 5.692 -14.435 -12.452 1.00 95.81 83 VAL A CA 1
ATOM 644 C C . VAL A 1 83 ? 7.210 -14.569 -12.420 1.00 95.81 83 VAL A C 1
ATOM 646 O O . VAL A 1 83 ? 7.852 -14.080 -11.485 1.00 95.81 83 VAL A O 1
ATOM 649 N N . ASP A 1 84 ? 7.779 -15.202 -13.441 1.00 97.44 84 ASP A N 1
ATOM 650 C CA . ASP A 1 84 ? 9.226 -15.341 -13.577 1.00 97.44 84 ASP A CA 1
ATOM 651 C C . ASP A 1 84 ? 9.911 -13.980 -13.743 1.00 97.44 84 ASP A C 1
ATOM 653 O O . ASP A 1 84 ? 9.365 -13.033 -14.317 1.00 97.44 84 ASP A O 1
ATOM 657 N N . LYS A 1 85 ? 11.140 -13.866 -13.233 1.00 96.19 85 LYS A N 1
ATOM 658 C CA . LYS A 1 85 ? 11.874 -12.594 -13.204 1.00 96.19 85 LYS A CA 1
ATOM 659 C C . LYS A 1 85 ? 12.135 -12.059 -14.609 1.00 96.19 85 LYS A C 1
ATOM 661 O O . LYS A 1 85 ? 12.028 -10.856 -14.839 1.00 96.19 85 LYS A O 1
ATOM 666 N N . GLU A 1 86 ? 12.475 -12.940 -15.537 1.00 95.88 86 GLU A N 1
ATOM 667 C CA . GLU A 1 86 ? 12.758 -12.611 -16.931 1.00 95.88 86 GLU A CA 1
ATOM 668 C C . GLU A 1 86 ? 11.508 -12.037 -17.611 1.00 95.88 86 GLU A C 1
ATOM 670 O O . GLU A 1 86 ? 11.585 -10.995 -18.266 1.00 95.88 86 GLU A O 1
ATOM 675 N N . GLU A 1 87 ? 10.345 -12.643 -17.361 1.00 94.88 87 GLU A N 1
ATOM 676 C CA . GLU A 1 87 ? 9.050 -12.167 -17.854 1.00 94.88 87 GLU A CA 1
ATOM 677 C C . GLU A 1 87 ? 8.668 -10.820 -17.223 1.00 94.88 87 GLU A C 1
ATOM 679 O O . GLU A 1 87 ? 8.213 -9.909 -17.915 1.00 94.88 87 GLU A O 1
ATOM 684 N N . LEU A 1 88 ? 8.928 -10.621 -15.925 1.00 94.94 88 LEU A N 1
ATOM 685 C CA . LEU A 1 88 ? 8.722 -9.325 -15.267 1.00 94.94 88 LEU A CA 1
ATOM 686 C C . LEU A 1 88 ? 9.563 -8.215 -15.912 1.00 94.94 88 LEU A C 1
ATOM 688 O O . LEU A 1 88 ? 9.053 -7.119 -16.161 1.00 94.94 88 LEU A O 1
ATOM 692 N N . VAL A 1 89 ? 10.839 -8.485 -16.200 1.00 95.44 89 VAL A N 1
ATOM 693 C CA . VAL A 1 89 ? 11.738 -7.521 -16.857 1.00 95.44 89 VAL A CA 1
ATOM 694 C C . VAL A 1 89 ? 11.253 -7.204 -18.271 1.00 95.44 89 VAL A C 1
ATOM 696 O O . VAL A 1 89 ? 11.196 -6.024 -18.639 1.00 95.44 89 VAL A O 1
ATOM 699 N N . ALA A 1 90 ? 10.859 -8.221 -19.044 1.00 94.25 90 ALA A N 1
ATOM 700 C CA . ALA A 1 90 ? 10.298 -8.041 -20.381 1.00 94.25 90 ALA A CA 1
ATOM 701 C C . ALA A 1 90 ? 9.029 -7.176 -20.333 1.00 94.25 90 ALA A C 1
ATOM 703 O O . ALA A 1 90 ? 8.962 -6.139 -21.000 1.00 94.25 90 ALA A O 1
ATOM 704 N N . ARG A 1 91 ? 8.089 -7.520 -19.444 1.00 94.56 91 ARG A N 1
ATOM 705 C CA . ARG A 1 91 ? 6.811 -6.820 -19.261 1.00 94.56 91 ARG A CA 1
ATOM 706 C C . ARG A 1 91 ? 6.985 -5.355 -18.878 1.00 94.56 91 ARG A C 1
ATOM 708 O O . ARG A 1 91 ? 6.273 -4.482 -19.381 1.00 94.56 91 ARG A O 1
ATOM 715 N N . LE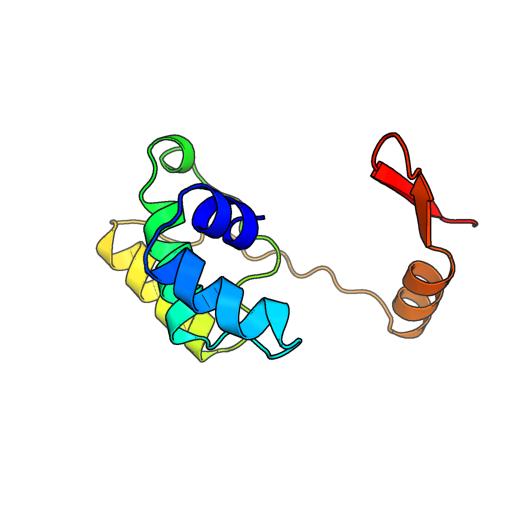U A 1 92 ? 7.927 -5.060 -17.982 1.00 93.69 92 LEU A N 1
ATOM 716 C CA . LEU A 1 92 ? 8.228 -3.687 -17.572 1.00 93.69 92 LEU A CA 1
ATOM 717 C C . LEU A 1 92 ? 8.866 -2.881 -18.710 1.00 93.69 92 LEU A C 1
ATOM 719 O O . LEU A 1 92 ? 8.492 -1.725 -18.913 1.00 93.69 92 LEU A O 1
ATOM 723 N N . SER A 1 93 ? 9.780 -3.489 -19.468 1.00 95.19 93 SER A N 1
ATOM 724 C CA . SER A 1 93 ? 10.507 -2.837 -20.568 1.00 95.19 93 SER A CA 1
ATOM 725 C C . SER A 1 93 ? 9.613 -2.567 -21.790 1.00 95.19 93 SER A C 1
ATOM 727 O O . SER A 1 93 ? 9.731 -1.531 -22.459 1.00 95.19 93 SER A O 1
ATOM 729 N N . GLY A 1 94 ? 8.671 -3.471 -22.070 1.00 95.19 94 GLY A N 1
ATOM 730 C CA . GLY A 1 94 ? 7.708 -3.354 -23.167 1.00 95.19 94 GLY A CA 1
ATOM 731 C C . GLY A 1 94 ? 6.491 -2.480 -22.857 1.00 95.19 94 GLY A C 1
ATOM 732 O O . GLY A 1 94 ? 5.740 -2.145 -23.774 1.00 95.19 94 GLY A O 1
ATOM 733 N N . ARG A 1 95 ? 6.293 -2.060 -21.597 1.00 96.69 95 ARG A N 1
ATOM 734 C CA . ARG A 1 95 ? 5.132 -1.256 -21.187 1.00 96.69 95 ARG A CA 1
ATOM 735 C C . ARG A 1 95 ? 5.095 0.091 -21.910 1.00 96.69 95 ARG A C 1
ATOM 737 O O . ARG A 1 95 ? 6.072 0.844 -21.928 1.00 96.69 95 ARG A O 1
ATOM 744 N N . ARG A 1 96 ? 3.942 0.431 -22.478 1.00 96.44 96 ARG A N 1
ATOM 745 C CA . ARG A 1 96 ? 3.639 1.746 -23.060 1.00 96.44 96 ARG A CA 1
ATOM 746 C C . ARG A 1 96 ? 2.384 2.299 -22.414 1.00 96.44 96 ARG A C 1
ATOM 748 O O . ARG A 1 96 ? 1.426 1.568 -22.213 1.00 96.44 96 ARG A O 1
ATOM 755 N N . ILE A 1 97 ? 2.398 3.585 -22.083 1.00 96.00 97 ILE A N 1
ATOM 756 C CA . ILE A 1 97 ? 1.263 4.259 -21.450 1.00 96.00 97 ILE A CA 1
ATOM 757 C C . ILE A 1 97 ? 0.831 5.396 -22.364 1.00 96.00 97 ILE A C 1
ATOM 759 O O . ILE A 1 97 ? 1.639 6.262 -22.713 1.00 96.00 97 ILE A O 1
ATOM 763 N N . CYS A 1 98 ? -0.440 5.400 -22.760 1.00 94.44 98 CYS A N 1
ATOM 764 C CA . CYS A 1 98 ? -1.014 6.532 -23.471 1.00 94.44 98 CYS A CA 1
ATOM 765 C C . CYS A 1 98 ? -1.020 7.756 -22.547 1.00 94.44 98 CYS A C 1
ATOM 767 O O . CYS A 1 98 ? -1.655 7.736 -21.495 1.00 94.44 98 CYS A O 1
ATOM 769 N N . LYS A 1 99 ? -0.351 8.844 -22.943 1.00 94.81 99 LYS A N 1
ATOM 770 C CA . LYS A 1 99 ? -0.269 10.069 -22.125 1.00 94.81 99 LYS A CA 1
ATOM 771 C C . LYS A 1 99 ? -1.613 10.781 -21.945 1.00 94.81 99 LYS A C 1
ATOM 773 O O . LYS A 1 99 ? -1.748 11.562 -21.013 1.00 94.81 99 LYS A O 1
ATOM 778 N N . VAL A 1 100 ? -2.575 10.532 -22.836 1.00 95.88 100 VAL A N 1
ATOM 779 C CA . VAL A 1 100 ? -3.886 11.196 -22.819 1.00 95.88 100 VAL A CA 1
ATOM 780 C C . VAL A 1 100 ? -4.875 10.445 -21.931 1.00 95.88 100 VAL A C 1
ATOM 782 O O . VAL A 1 100 ? -5.501 11.053 -21.073 1.00 95.88 100 VAL A O 1
ATOM 785 N N . CYS A 1 101 ? -5.013 9.128 -22.117 1.00 95.19 101 CYS A N 1
ATOM 786 C CA . CYS A 1 101 ? -6.025 8.336 -21.408 1.00 95.19 101 CYS A CA 1
ATOM 787 C C . CYS A 1 101 ? -5.467 7.415 -20.313 1.00 95.19 101 CYS A C 1
ATOM 789 O O . CYS A 1 101 ? -6.243 6.776 -19.612 1.00 95.19 101 CYS A O 1
ATOM 791 N N . GLY A 1 102 ? -4.144 7.296 -20.168 1.00 91.94 102 GLY A N 1
ATOM 792 C CA . GLY A 1 102 ? -3.510 6.445 -19.155 1.00 91.94 102 GLY A CA 1
ATOM 793 C C . GLY A 1 102 ? -3.567 4.938 -19.437 1.00 91.94 102 GLY A C 1
ATOM 794 O O . GLY A 1 102 ? -3.015 4.160 -18.660 1.00 91.94 102 GLY A O 1
ATOM 795 N N . ALA A 1 103 ? -4.188 4.512 -20.544 1.00 94.56 103 ALA A N 1
ATOM 796 C CA . ALA A 1 103 ? -4.243 3.105 -20.929 1.00 94.56 103 ALA A CA 1
ATOM 797 C C . ALA A 1 103 ? -2.828 2.525 -21.089 1.00 94.56 103 ALA A C 1
ATOM 799 O O . ALA A 1 103 ? -1.968 3.127 -21.743 1.00 94.56 103 ALA A O 1
ATOM 800 N N . SER A 1 104 ? -2.606 1.361 -20.475 1.00 93.50 104 SER A N 1
ATOM 801 C CA . SER A 1 104 ? -1.344 0.625 -20.533 1.00 93.50 104 SER A CA 1
ATOM 802 C C . SER A 1 104 ? -1.418 -0.472 -21.592 1.00 93.50 104 SER A C 1
ATOM 804 O O . SER A 1 104 ? -2.348 -1.270 -21.594 1.00 93.50 104 SER A O 1
ATOM 806 N N . TYR A 1 105 ? -0.410 -0.522 -22.453 1.00 95.00 105 TYR A N 1
ATOM 807 C CA . TYR A 1 105 ? -0.212 -1.521 -23.498 1.00 95.00 105 TYR A CA 1
ATOM 808 C C . TYR A 1 105 ? 1.159 -2.177 -23.330 1.00 95.00 105 TYR A C 1
ATOM 810 O O . TYR A 1 105 ? 2.018 -1.683 -22.591 1.00 95.00 105 TYR A O 1
ATOM 818 N N . HIS A 1 106 ? 1.376 -3.264 -24.057 1.00 95.69 106 HIS A N 1
ATOM 819 C CA . HIS A 1 106 ? 2.656 -3.942 -24.166 1.00 95.69 106 HIS A CA 1
ATOM 820 C C . HIS A 1 106 ? 2.996 -4.104 -25.655 1.00 95.69 106 HIS A C 1
ATOM 822 O O . HIS A 1 106 ? 2.095 -4.308 -26.461 1.00 95.69 106 HIS A O 1
ATOM 828 N N . LEU A 1 107 ? 4.264 -3.923 -26.040 1.00 88.44 107 LEU A N 1
ATOM 829 C CA . LEU A 1 107 ? 4.697 -3.946 -27.451 1.00 88.44 107 LEU A CA 1
ATOM 830 C C . LEU A 1 107 ? 4.818 -5.353 -28.066 1.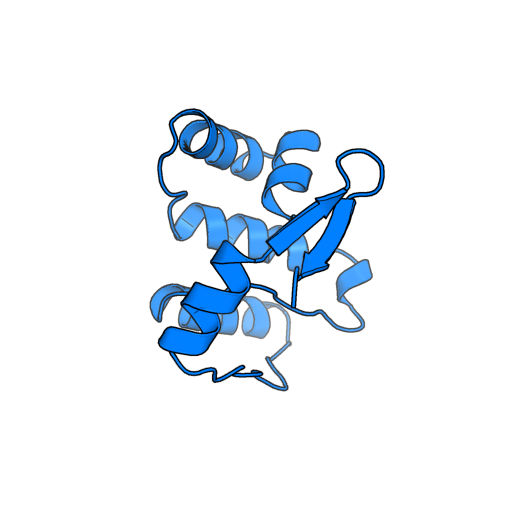00 88.44 107 LEU A C 1
ATOM 832 O O . LEU A 1 107 ? 5.255 -5.477 -29.209 1.00 88.44 107 LEU A O 1
ATOM 836 N N . VAL A 1 108 ? 4.447 -6.381 -27.307 1.00 67.25 108 VAL A N 1
ATOM 837 C CA . VAL A 1 108 ? 4.416 -7.796 -27.696 1.00 67.25 108 VAL A CA 1
ATOM 838 C C . VAL A 1 108 ? 3.094 -8.367 -27.231 1.00 67.25 108 VAL A C 1
ATOM 840 O O . VAL A 1 108 ? 2.770 -8.077 -26.051 1.00 67.25 108 VAL A O 1
#

Radius of gyration: 16.59 Å; chains: 1; bounding box: 32×33×44 Å